Protein AF-A0A6A5SBW0-F1 (afdb_monomer)

Sequence (101 aa):
MQGVQLAKAMGPHTIAIDTGEEKRKLCIETAGAEHFIDFKKVDDVAKEVVRIRDEIGAHGVFVTAVQAYPSSLSYLGGRIRGRVMCIGMAAAGVYHIDLEP

Secondary structure (DSSP, 8-state):
-HHHHHHHHH----EEEE-SHHHHHIIIIIS--SEEEETTT-S-HHHHHHHHTTTT--SEEEE-SGGGTTTTTGGGTT-TT-EEEE-S-PPTTT-------

InterPro domains:
  IPR013149 Alcohol dehydrogenase-like, C-terminal [PF00107] (4-92)
  IPR036291 NAD(P)-binding domain superfamily [SSF51735] (3-98)

Mean predicted aligned error: 3.33 Å

pLDDT: mean 92.9, std 5.87, range [65.25, 98.19]

Organism: NCBI:txid706981

Nearest PDB structures (foldseek):
  7vem-assembly1_B  TM=8.656E-01  e=4.242E-03  Phytophthora capsici LT1534
  2fzw-assembly1_B  TM=8.240E-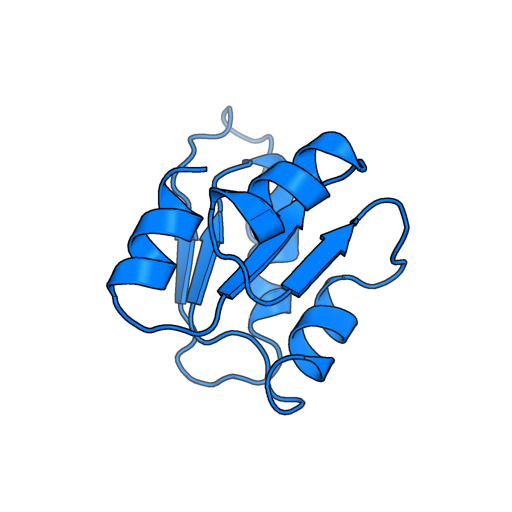01  e=4.650E-02  Homo sapiens
  6ytz-assembly1_A-2  TM=7.764E-01  e=1.104E-01  Malus domestica
  6ysb-assembly2_A  TM=7.957E-01  e=2.147E-01  Pyrus ussuriensis x Pyrus communis
  7eql-assembly1_A-2  TM=7.927E-01  e=5.449E-01  Mentha x piperita

Radius of gyration: 13.3 Å; Cα contacts (8 Å, |Δi|>4): 159; chains: 1; bounding box: 34×26×39 Å

Foldseek 3Di:
DVVLQVCVVVPDQAEAEEADPVVVCCNVVPSPHPYYDHPVVDPDPLCVQCVVPVVQADQEFEAPDLQCQQVRVSRRHNPDNRYYHYPDDDDPPDHDHDDDD

Structure (mmCIF, N/CA/C/O backbone):
data_AF-A0A6A5SBW0-F1
#
_entry.id   AF-A0A6A5SBW0-F1
#
loop_
_atom_site.group_PDB
_atom_site.id
_atom_site.type_symbol
_atom_site.label_atom_id
_atom_site.label_alt_id
_atom_site.label_comp_id
_atom_site.label_asym_id
_atom_site.label_entity_id
_atom_site.label_seq_id
_atom_site.pdbx_PDB_ins_code
_atom_site.Cartn_x
_atom_site.Cartn_y
_atom_site.Cartn_z
_atom_site.occupancy
_atom_site.B_iso_or_equiv
_atom_site.auth_seq_id
_atom_site.auth_comp_id
_atom_site.auth_asym_id
_atom_site.auth_atom_id
_atom_site.pdbx_PDB_model_num
ATOM 1 N N . MET A 1 1 ? 0.304 9.859 4.302 1.00 65.25 1 MET A N 1
ATOM 2 C CA . MET A 1 1 ? -0.923 10.114 5.095 1.00 65.25 1 MET A CA 1
ATOM 3 C C . MET A 1 1 ? -1.932 11.003 4.384 1.00 65.25 1 MET A C 1
ATOM 5 O O . MET A 1 1 ? -3.081 10.599 4.297 1.00 65.25 1 MET A O 1
ATOM 9 N N . GLN A 1 2 ? -1.530 12.161 3.842 1.00 80.00 2 GLN A N 1
ATOM 10 C CA . GLN A 1 2 ? -2.450 13.097 3.168 1.00 80.00 2 GLN A CA 1
ATOM 11 C C . GLN A 1 2 ? -3.293 12.444 2.054 1.00 80.00 2 GLN A C 1
ATOM 13 O O . GLN A 1 2 ? -4.475 12.744 1.937 1.00 80.00 2 GLN A O 1
ATOM 18 N N . GLY A 1 3 ? -2.728 11.491 1.302 1.00 81.31 3 GLY A N 1
ATOM 19 C CA . GLY A 1 3 ? -3.455 10.779 0.243 1.00 81.31 3 GLY A CA 1
ATOM 20 C C . GLY A 1 3 ? -4.708 10.030 0.718 1.00 81.31 3 GLY A C 1
ATOM 21 O O . GLY A 1 3 ? -5.718 10.054 0.026 1.00 81.31 3 GLY A O 1
ATOM 22 N N . VAL A 1 4 ? -4.685 9.425 1.913 1.00 85.75 4 VAL A N 1
ATOM 23 C CA . VAL A 1 4 ? -5.843 8.682 2.454 1.00 85.75 4 VAL A CA 1
ATOM 24 C C . VAL A 1 4 ? -6.962 9.641 2.857 1.00 85.75 4 VAL A C 1
ATOM 26 O O . VAL A 1 4 ? -8.118 9.408 2.524 1.00 85.75 4 VAL A O 1
ATOM 29 N N . GLN A 1 5 ? -6.611 10.750 3.511 1.00 87.38 5 GLN A N 1
ATOM 30 C CA . GLN A 1 5 ? -7.565 11.782 3.925 1.00 87.38 5 GLN A CA 1
ATOM 31 C C . GLN A 1 5 ? -8.240 12.445 2.721 1.00 87.38 5 GLN A C 1
ATOM 33 O O . GLN A 1 5 ? -9.458 12.604 2.705 1.00 87.38 5 GLN A O 1
ATOM 38 N N . LEU A 1 6 ? -7.459 12.781 1.688 1.00 85.62 6 LEU A N 1
ATOM 39 C CA . LEU A 1 6 ? -7.995 13.348 0.454 1.00 85.62 6 LEU A CA 1
ATOM 40 C C . LEU A 1 6 ? -8.927 12.355 -0.246 1.00 85.62 6 LEU A C 1
ATOM 42 O O . LEU A 1 6 ? -10.037 12.716 -0.625 1.00 85.62 6 LEU A O 1
ATOM 46 N N . ALA A 1 7 ? -8.512 11.092 -0.360 1.00 86.56 7 ALA A N 1
ATOM 47 C CA . ALA A 1 7 ? -9.347 10.058 -0.953 1.00 86.56 7 ALA A CA 1
ATOM 48 C C . ALA A 1 7 ? -10.641 9.835 -0.150 1.00 86.56 7 ALA A C 1
ATOM 50 O O . ALA A 1 7 ? -11.705 9.730 -0.748 1.00 86.56 7 ALA A O 1
ATOM 51 N N . LYS A 1 8 ? -10.596 9.866 1.188 1.00 86.38 8 LYS A N 1
ATOM 52 C CA . LYS A 1 8 ? -11.807 9.806 2.020 1.00 86.38 8 LYS A CA 1
ATOM 53 C C . LYS A 1 8 ? -12.743 10.988 1.753 1.00 86.38 8 LYS A C 1
ATOM 55 O O . LYS A 1 8 ? -13.944 10.780 1.605 1.00 86.38 8 LYS A O 1
ATOM 60 N N . ALA A 1 9 ? -12.202 12.203 1.664 1.00 87.62 9 ALA A N 1
ATOM 61 C CA . ALA A 1 9 ? -12.981 13.411 1.386 1.00 87.62 9 ALA A CA 1
ATOM 62 C C . ALA A 1 9 ? -13.618 13.403 -0.015 1.00 87.62 9 ALA A C 1
ATOM 64 O O . ALA A 1 9 ? -14.699 13.953 -0.202 1.00 87.62 9 ALA A O 1
ATOM 65 N N . MET A 1 10 ? -12.973 12.762 -0.993 1.00 88.38 10 MET A N 1
ATOM 66 C CA . MET A 1 10 ? -13.483 12.648 -2.363 1.00 88.38 10 MET A CA 1
ATOM 67 C C . MET A 1 10 ? -14.540 11.545 -2.540 1.00 88.38 10 MET A C 1
ATOM 69 O O . MET A 1 10 ? -15.171 11.492 -3.595 1.00 88.38 10 MET A O 1
ATOM 73 N N . GLY A 1 11 ? -14.725 10.651 -1.558 1.00 85.38 11 GLY A N 1
ATOM 74 C CA . GLY A 1 11 ? -15.713 9.565 -1.604 1.00 85.38 11 GLY A CA 1
ATOM 75 C C . GLY A 1 11 ? -15.252 8.170 -2.075 1.00 85.38 11 GLY A C 1
ATOM 76 O O . GLY A 1 11 ? -16.025 7.232 -1.883 1.00 85.38 11 GLY A O 1
ATOM 77 N N . PRO A 1 12 ? -14.051 7.950 -2.652 1.00 87.19 12 PRO A N 1
ATOM 78 C CA . PRO A 1 12 ? -13.547 6.604 -2.893 1.00 87.19 12 PRO A CA 1
ATOM 79 C C . PRO A 1 12 ? -13.428 5.737 -1.640 1.00 87.19 12 PRO A C 1
ATOM 81 O O . PRO A 1 12 ? -13.026 6.182 -0.564 1.00 87.19 12 PRO A O 1
ATOM 84 N N . HIS A 1 13 ? -13.659 4.446 -1.841 1.00 90.81 13 HIS A N 1
ATOM 85 C CA . HIS A 1 13 ? -13.328 3.411 -0.882 1.00 90.81 13 HIS A CA 1
ATOM 86 C C . HIS A 1 13 ? -11.816 3.129 -0.891 1.00 90.81 13 HIS A C 1
ATOM 88 O O . HIS A 1 13 ? -11.243 2.778 -1.925 1.00 90.81 13 HIS A O 1
ATOM 94 N N . THR A 1 14 ? -11.148 3.285 0.254 1.00 94.12 14 THR A N 1
ATOM 95 C CA . THR A 1 14 ? -9.678 3.303 0.343 1.00 94.12 14 THR A CA 1
ATOM 96 C C . THR A 1 14 ? -9.108 2.085 1.060 1.00 94.12 14 THR A C 1
ATOM 98 O O . THR A 1 14 ? -9.655 1.600 2.048 1.00 94.12 14 THR A O 1
ATOM 101 N N . ILE A 1 15 ? -7.976 1.590 0.559 1.00 96.81 15 ILE A N 1
ATOM 102 C CA . ILE A 1 15 ? -7.141 0.589 1.230 1.00 96.81 15 ILE A CA 1
ATOM 103 C C . ILE A 1 15 ? -5.794 1.250 1.499 1.00 96.81 15 ILE A C 1
ATOM 105 O O . ILE A 1 15 ? -5.174 1.783 0.578 1.00 96.81 15 ILE A O 1
ATOM 109 N N . ALA A 1 16 ? -5.351 1.238 2.750 1.00 96.38 16 ALA A N 1
ATOM 110 C CA . ALA A 1 16 ? -4.003 1.637 3.119 1.00 96.38 16 ALA A CA 1
ATOM 111 C C . ALA A 1 16 ? -3.097 0.400 3.173 1.00 96.38 16 ALA A C 1
ATOM 113 O O . ALA A 1 16 ? -3.456 -0.603 3.781 1.00 96.38 16 ALA A O 1
ATOM 114 N N . ILE A 1 17 ? -1.923 0.480 2.549 1.00 96.88 17 ILE A N 1
ATOM 115 C CA . ILE A 1 17 ? -0.905 -0.574 2.575 1.00 96.88 17 ILE A CA 1
ATOM 116 C C . ILE A 1 17 ? 0.333 0.023 3.245 1.00 96.88 17 ILE A C 1
ATOM 118 O O . ILE A 1 17 ? 0.952 0.937 2.700 1.00 96.88 17 ILE A O 1
ATOM 122 N N . ASP A 1 18 ? 0.657 -0.447 4.444 1.00 95.88 18 ASP A N 1
ATOM 123 C CA . ASP A 1 18 ? 1.846 -0.051 5.214 1.00 95.88 18 ASP A CA 1
ATOM 124 C C . ASP A 1 18 ? 2.189 -1.210 6.172 1.00 95.88 18 ASP A C 1
ATOM 126 O O . ASP A 1 18 ? 1.729 -2.328 5.960 1.00 95.88 18 ASP A O 1
ATOM 130 N N . THR A 1 19 ? 2.991 -1.002 7.212 1.00 96.94 19 THR A N 1
ATOM 131 C CA . THR A 1 19 ? 3.285 -2.038 8.208 1.00 96.94 19 THR A CA 1
ATOM 132 C C . THR A 1 19 ? 3.308 -1.490 9.631 1.00 96.94 19 THR A C 1
ATOM 134 O O . THR A 1 19 ? 3.708 -0.348 9.874 1.00 96.94 19 THR A O 1
ATOM 137 N N . GLY A 1 20 ? 2.905 -2.325 10.591 1.00 97.12 20 GLY A N 1
ATOM 138 C CA . GLY A 1 20 ? 2.926 -2.000 12.015 1.00 97.12 20 GLY A CA 1
ATOM 139 C C . GLY A 1 20 ? 1.621 -1.401 12.546 1.00 97.12 20 GLY A C 1
ATOM 140 O O . GLY A 1 20 ? 0.862 -0.736 11.841 1.00 97.12 20 GLY A O 1
ATOM 141 N N . GLU A 1 21 ? 1.371 -1.633 13.836 1.00 96.62 21 GLU A N 1
ATOM 142 C CA . GLU A 1 21 ? 0.096 -1.283 14.478 1.00 96.62 21 GLU A CA 1
ATOM 143 C C . GLU A 1 21 ? -0.125 0.230 14.576 1.00 96.62 21 GLU A C 1
ATOM 145 O O . GLU A 1 21 ? -1.235 0.711 14.367 1.00 96.62 21 GLU A O 1
ATOM 150 N N . GLU A 1 22 ? 0.940 0.995 14.814 1.00 96.38 22 GLU A N 1
ATOM 151 C CA . GLU A 1 22 ? 0.887 2.461 14.833 1.00 96.38 22 GLU A CA 1
ATOM 152 C C . GLU A 1 22 ? 0.370 3.019 13.498 1.00 96.38 22 GLU A C 1
ATOM 154 O O . GLU A 1 22 ? -0.505 3.883 13.469 1.00 96.38 22 GLU A O 1
ATOM 159 N N . LYS A 1 23 ? 0.857 2.480 12.370 1.00 95.19 23 LYS A N 1
ATOM 160 C CA . LYS A 1 23 ? 0.399 2.874 11.031 1.00 95.19 23 LYS A CA 1
ATOM 161 C C . LYS A 1 23 ? -1.033 2.440 10.775 1.00 95.19 23 LYS A C 1
ATOM 163 O O . LYS A 1 23 ? -1.801 3.221 10.217 1.00 95.19 23 LYS A O 1
ATOM 168 N N . ARG A 1 24 ? -1.408 1.242 11.225 1.00 96.75 24 ARG A N 1
ATOM 169 C CA . ARG A 1 24 ? -2.784 0.750 11.129 1.00 96.75 24 ARG A CA 1
ATOM 170 C C . ARG A 1 24 ? -3.762 1.693 11.828 1.00 96.75 24 ARG A C 1
ATOM 172 O O . ARG A 1 24 ? -4.702 2.154 11.181 1.00 96.75 24 ARG A O 1
ATOM 179 N N . LYS A 1 25 ? -3.525 2.015 13.103 1.00 96.69 25 LYS A N 1
ATOM 180 C CA . LYS A 1 25 ? -4.367 2.944 13.878 1.00 96.69 25 LYS A CA 1
ATOM 181 C C . LYS A 1 25 ? -4.463 4.298 13.194 1.00 96.69 25 LYS A C 1
ATOM 183 O O . LYS A 1 25 ? -5.552 4.797 12.944 1.00 96.69 25 LYS A O 1
ATOM 188 N N . LEU A 1 26 ? -3.323 4.844 12.787 1.00 95.31 26 LEU A N 1
ATOM 189 C CA . LEU A 1 26 ? -3.255 6.128 12.101 1.00 95.31 26 LEU A CA 1
ATOM 190 C C . LEU A 1 26 ? -4.047 6.139 10.784 1.00 95.31 26 LEU A C 1
ATOM 192 O O . LEU A 1 26 ? -4.749 7.105 10.490 1.00 95.31 26 LEU A O 1
ATOM 196 N N . CYS A 1 27 ? -3.969 5.071 9.989 1.00 95.94 27 CYS A N 1
ATOM 197 C CA . CYS A 1 27 ? -4.699 4.959 8.731 1.00 95.94 27 CYS A CA 1
ATOM 198 C C . CYS A 1 27 ? -6.207 4.766 8.934 1.00 95.94 27 CYS A C 1
ATOM 200 O O . CYS A 1 27 ? -6.986 5.429 8.253 1.00 95.94 27 CYS A O 1
ATOM 202 N N . ILE A 1 28 ? -6.616 3.885 9.846 1.00 95.56 28 ILE A N 1
ATOM 203 C CA . ILE A 1 28 ? -8.028 3.548 10.067 1.00 95.56 28 ILE A CA 1
ATOM 204 C C . ILE A 1 28 ? -8.729 4.628 10.898 1.00 95.56 28 ILE A C 1
ATOM 206 O O . ILE A 1 28 ? -9.723 5.198 10.459 1.00 95.56 28 ILE A O 1
ATOM 210 N N . GLU A 1 29 ? -8.198 4.935 12.081 1.00 94.75 29 GLU A N 1
ATOM 211 C CA . GLU A 1 29 ? -8.870 5.764 13.087 1.00 94.75 29 GLU A CA 1
ATOM 212 C C . GLU A 1 29 ? -8.750 7.257 12.773 1.00 94.75 29 GLU A C 1
ATOM 214 O O . GLU A 1 29 ? -9.700 8.009 12.970 1.00 94.75 29 GLU A O 1
ATOM 219 N N . THR A 1 30 ? -7.593 7.702 12.270 1.00 92.06 30 THR A N 1
ATOM 220 C CA . THR A 1 30 ? -7.355 9.127 11.983 1.00 92.06 30 THR A CA 1
ATOM 221 C C . THR A 1 30 ? -7.563 9.459 10.511 1.00 92.06 30 THR A C 1
ATOM 223 O O . THR A 1 30 ? -8.255 10.421 10.183 1.00 92.06 30 THR A O 1
ATOM 226 N N . ALA A 1 31 ? -6.956 8.685 9.605 1.00 91.62 31 ALA A N 1
ATOM 227 C CA . ALA A 1 31 ? -6.944 9.029 8.188 1.00 91.62 31 ALA A CA 1
ATOM 228 C C . ALA A 1 31 ? -8.235 8.632 7.447 1.00 91.62 31 ALA A C 1
ATOM 230 O O . ALA A 1 31 ? -8.523 9.213 6.397 1.00 91.62 31 ALA A O 1
ATOM 231 N N . GLY A 1 32 ? -9.019 7.697 7.992 1.00 92.19 32 GLY A N 1
ATOM 232 C CA . GLY A 1 32 ? -10.293 7.253 7.426 1.00 92.19 32 GLY A CA 1
ATOM 233 C C . GLY A 1 32 ? -10.165 6.206 6.317 1.00 92.19 32 GLY A C 1
ATOM 234 O O . GLY A 1 32 ? -11.040 6.140 5.451 1.00 92.19 32 GLY A O 1
ATOM 235 N N . ALA A 1 33 ? -9.088 5.413 6.316 1.00 95.12 33 ALA A N 1
ATOM 236 C CA . ALA A 1 33 ? -8.993 4.227 5.472 1.00 95.12 33 ALA A CA 1
ATOM 237 C C . ALA A 1 33 ? -10.060 3.199 5.869 1.00 95.12 33 ALA A C 1
ATOM 239 O O . ALA A 1 33 ? -10.304 2.978 7.052 1.00 95.12 33 ALA A O 1
ATOM 240 N N . GLU A 1 34 ? -10.679 2.553 4.884 1.00 95.50 34 GLU A N 1
ATOM 241 C CA . GLU A 1 34 ? -11.675 1.502 5.133 1.00 95.50 34 GLU A CA 1
ATOM 242 C C . GLU A 1 34 ? -11.004 0.170 5.487 1.00 95.50 34 GLU A C 1
ATOM 244 O O . GLU A 1 34 ? -11.447 -0.545 6.382 1.00 95.50 34 GLU A O 1
ATOM 249 N N . HIS A 1 35 ? -9.889 -0.131 4.819 1.00 96.88 35 HIS A N 1
ATOM 250 C CA . HIS A 1 35 ? -9.084 -1.320 5.073 1.00 96.88 35 HIS A CA 1
ATOM 251 C C . HIS A 1 35 ? -7.608 -0.966 5.226 1.00 96.88 35 HIS A C 1
ATOM 253 O O . HIS A 1 35 ? -7.114 0.000 4.639 1.00 96.88 35 HIS A O 1
ATOM 259 N N . PHE A 1 36 ? -6.895 -1.789 5.990 1.00 97.75 36 PHE A N 1
ATOM 260 C CA . PHE A 1 36 ? -5.450 -1.715 6.150 1.00 97.75 36 PHE A CA 1
ATOM 261 C C . PHE A 1 36 ? -4.841 -3.091 5.890 1.00 97.75 36 PHE A C 1
ATOM 263 O O . PHE A 1 36 ? -5.255 -4.066 6.517 1.00 97.75 36 PHE A O 1
ATOM 270 N N . ILE A 1 37 ? -3.857 -3.155 4.997 1.00 98.06 37 ILE A N 1
ATOM 271 C CA . ILE A 1 37 ? -3.087 -4.364 4.703 1.00 98.06 37 ILE A CA 1
ATOM 272 C C . ILE A 1 37 ? -1.674 -4.159 5.241 1.00 98.06 37 ILE A C 1
ATOM 274 O O . ILE A 1 37 ? -0.967 -3.250 4.804 1.00 98.06 37 ILE A O 1
ATOM 278 N N . ASP A 1 38 ? -1.270 -5.012 6.185 1.00 97.62 38 ASP A N 1
ATOM 279 C CA . ASP A 1 38 ? 0.103 -5.042 6.683 1.00 97.62 38 ASP A CA 1
ATOM 280 C C . ASP A 1 38 ? 0.963 -5.909 5.760 1.00 97.62 38 ASP A C 1
ATOM 282 O O . ASP A 1 38 ? 0.890 -7.137 5.820 1.00 97.62 38 ASP A O 1
ATOM 286 N N . PHE A 1 39 ? 1.793 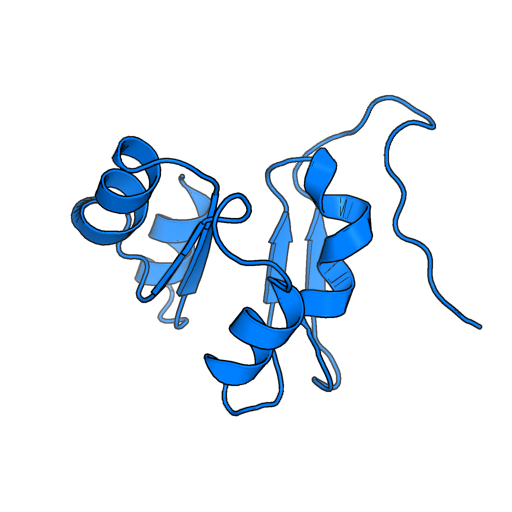-5.285 4.921 1.00 96.44 39 PHE A N 1
ATOM 287 C CA . PHE A 1 39 ? 2.603 -6.015 3.936 1.00 96.44 39 PHE A CA 1
ATOM 288 C C . PHE A 1 39 ? 3.660 -6.942 4.562 1.00 96.44 39 PHE A C 1
ATOM 290 O O . PHE A 1 39 ? 4.266 -7.733 3.849 1.00 96.44 39 PHE A O 1
ATOM 297 N N . LYS A 1 40 ? 3.913 -6.856 5.878 1.00 96.50 40 LYS A N 1
ATOM 298 C CA . LYS A 1 40 ? 4.777 -7.815 6.591 1.00 96.50 40 LYS A CA 1
ATOM 299 C C . LYS A 1 40 ? 4.022 -9.009 7.171 1.00 96.50 40 LYS A C 1
ATOM 301 O O . LYS A 1 40 ? 4.664 -9.957 7.611 1.00 96.50 40 LYS A O 1
ATOM 306 N N . LYS A 1 41 ? 2.692 -8.941 7.247 1.00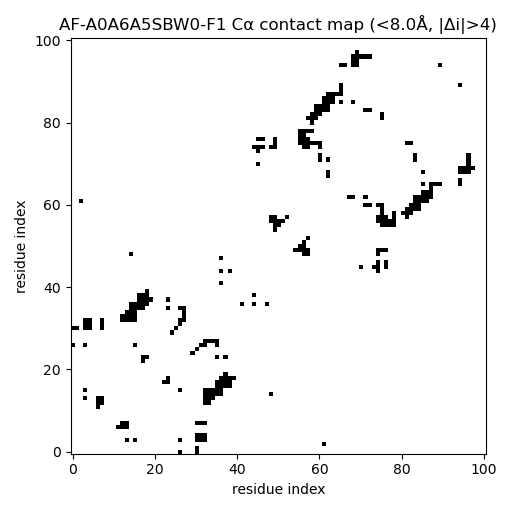 97.25 41 LYS A N 1
ATOM 307 C CA . LYS A 1 41 ? 1.837 -10.005 7.806 1.00 97.25 41 LYS A CA 1
ATOM 308 C C . LYS A 1 41 ? 1.006 -10.717 6.742 1.00 97.25 41 LYS A C 1
ATOM 310 O O . LYS A 1 41 ? 0.363 -11.712 7.056 1.00 97.25 41 LYS A O 1
ATOM 315 N N . VAL A 1 42 ? 0.973 -10.177 5.527 1.00 96.75 42 VAL A N 1
ATOM 316 C CA . VAL A 1 42 ? 0.228 -10.715 4.391 1.00 96.75 42 VAL A CA 1
ATOM 317 C C . VAL A 1 42 ? 1.222 -11.157 3.331 1.00 96.75 42 VAL A C 1
ATOM 319 O O . VAL A 1 42 ? 2.017 -10.344 2.868 1.00 96.75 42 VAL A O 1
ATOM 322 N N . ASP A 1 43 ? 1.146 -12.430 2.947 1.00 95.25 43 ASP A N 1
ATOM 323 C CA . ASP A 1 43 ? 2.065 -13.026 1.972 1.00 95.25 43 ASP A CA 1
ATOM 324 C C . ASP A 1 43 ? 1.859 -12.455 0.562 1.00 95.25 43 ASP A C 1
ATOM 326 O O . ASP A 1 43 ? 2.819 -12.118 -0.125 1.00 95.25 43 ASP A O 1
ATOM 330 N N . ASP A 1 44 ? 0.599 -12.308 0.141 1.00 96.81 44 ASP A N 1
ATOM 331 C CA . ASP A 1 44 ? 0.230 -11.764 -1.167 1.00 96.81 44 ASP A CA 1
ATOM 332 C C . ASP A 1 44 ? -0.693 -10.553 -1.007 1.00 96.81 44 ASP A C 1
ATOM 334 O O . ASP A 1 44 ? -1.921 -10.652 -0.916 1.00 96.81 44 ASP A O 1
ATOM 338 N N . VAL A 1 45 ? -0.066 -9.378 -0.961 1.00 97.88 45 VAL A N 1
ATOM 339 C CA . VAL A 1 45 ? -0.758 -8.091 -0.840 1.00 97.88 45 VAL A CA 1
ATOM 340 C C . VAL A 1 45 ? -1.662 -7.831 -2.045 1.00 97.88 45 VAL A C 1
ATOM 342 O O . VAL A 1 45 ? -2.748 -7.278 -1.881 1.00 97.88 45 VAL A O 1
ATOM 345 N N . ALA A 1 46 ? -1.248 -8.226 -3.252 1.00 97.12 46 ALA A N 1
ATOM 346 C CA . ALA A 1 46 ? -2.012 -7.953 -4.464 1.00 97.12 46 ALA A CA 1
ATOM 347 C C . ALA A 1 46 ? -3.308 -8.758 -4.499 1.00 97.12 46 ALA A C 1
ATOM 349 O O . ALA A 1 46 ? -4.380 -8.192 -4.729 1.00 97.12 46 ALA A O 1
ATOM 350 N N . LYS A 1 47 ? -3.231 -10.048 -4.169 1.00 98.00 47 LYS A N 1
ATOM 351 C CA . LYS A 1 47 ? -4.411 -10.900 -4.031 1.00 98.00 47 LYS A CA 1
ATOM 352 C C . LYS A 1 47 ? -5.373 -10.376 -2.967 1.00 98.00 47 LYS A C 1
ATOM 354 O O . LYS A 1 47 ? -6.579 -10.373 -3.194 1.00 98.00 47 LYS A O 1
ATOM 359 N N . GLU A 1 48 ? -4.860 -9.879 -1.843 1.00 98.19 48 GLU A N 1
ATOM 360 C CA . GLU A 1 48 ? -5.703 -9.304 -0.791 1.00 98.19 48 GLU A CA 1
ATOM 361 C C . GLU A 1 48 ? -6.397 -8.004 -1.240 1.00 98.19 48 GLU A C 1
ATOM 363 O O . GLU A 1 48 ? -7.580 -7.807 -0.961 1.00 98.19 48 GLU A O 1
ATOM 368 N N . VAL A 1 49 ? -5.714 -7.140 -2.002 1.00 97.94 49 VAL A N 1
ATOM 369 C CA . VAL A 1 49 ? -6.337 -5.950 -2.614 1.00 97.94 49 VAL A CA 1
ATOM 370 C C . VAL A 1 49 ? -7.462 -6.344 -3.572 1.00 97.94 49 VAL A C 1
ATOM 372 O O . VAL A 1 49 ? -8.539 -5.745 -3.523 1.00 97.94 49 VAL A O 1
ATOM 375 N N . VAL A 1 50 ? -7.222 -7.339 -4.430 1.00 97.69 50 VAL A N 1
ATOM 376 C CA . VAL A 1 50 ? -8.216 -7.852 -5.384 1.00 97.69 50 VAL A CA 1
ATOM 377 C C . VAL A 1 50 ? -9.433 -8.402 -4.648 1.00 97.69 50 VAL A C 1
ATOM 379 O O . VAL A 1 50 ? -10.553 -7.990 -4.952 1.00 97.69 50 VAL A O 1
ATOM 382 N N . ARG A 1 51 ? -9.213 -9.214 -3.610 1.00 97.75 51 ARG A N 1
ATOM 383 C CA . ARG A 1 51 ? -10.269 -9.776 -2.759 1.00 97.75 51 ARG A CA 1
ATOM 384 C C . ARG A 1 51 ? -11.145 -8.700 -2.117 1.00 97.75 51 ARG A C 1
ATOM 386 O O . ARG A 1 51 ? -12.367 -8.795 -2.112 1.00 97.75 51 ARG A O 1
ATOM 393 N N . ILE A 1 52 ? -10.528 -7.646 -1.578 1.00 97.25 52 ILE A N 1
ATOM 394 C CA . ILE A 1 52 ? -11.251 -6.538 -0.931 1.00 97.25 52 ILE A CA 1
ATOM 395 C C . ILE A 1 52 ? -12.018 -5.680 -1.957 1.00 97.25 52 ILE A C 1
ATOM 397 O O . ILE A 1 52 ? -13.006 -5.035 -1.604 1.00 97.25 52 ILE A O 1
ATOM 401 N N . ARG A 1 53 ? -11.584 -5.641 -3.224 1.00 95.31 53 ARG A N 1
ATOM 402 C CA . ARG A 1 53 ? -12.171 -4.799 -4.284 1.00 95.31 53 ARG A CA 1
ATOM 403 C C . ARG A 1 53 ? -12.807 -5.629 -5.388 1.00 95.31 53 ARG A C 1
ATOM 405 O O . ARG A 1 53 ? -12.342 -5.634 -6.531 1.00 95.31 53 ARG A O 1
ATOM 412 N N . ASP A 1 54 ? -13.921 -6.250 -5.013 1.00 94.00 54 ASP A N 1
ATOM 413 C CA . ASP A 1 54 ? -14.870 -6.926 -5.902 1.00 94.00 54 ASP A CA 1
ATOM 414 C C . ASP A 1 54 ? -14.286 -8.133 -6.652 1.00 94.00 54 ASP A C 1
ATOM 416 O O . ASP A 1 54 ? -14.797 -8.490 -7.708 1.00 94.00 54 ASP A O 1
ATOM 420 N N . GLU A 1 55 ? -13.193 -8.729 -6.158 1.00 96.62 55 GLU A N 1
ATOM 421 C CA . GLU A 1 55 ? -12.401 -9.742 -6.882 1.00 96.62 55 GLU A CA 1
ATOM 422 C C . GLU A 1 55 ? -11.854 -9.237 -8.235 1.00 96.62 55 GLU A C 1
ATOM 424 O O . GLU A 1 55 ? -11.459 -10.017 -9.101 1.00 96.62 55 GLU A O 1
ATOM 429 N N . ILE A 1 56 ? -11.806 -7.911 -8.427 1.00 96.50 56 ILE A N 1
ATOM 430 C CA . ILE A 1 56 ? -11.323 -7.264 -9.655 1.00 96.50 56 ILE A CA 1
ATOM 431 C C . ILE A 1 56 ? -10.009 -6.520 -9.396 1.00 96.50 56 ILE A C 1
ATOM 433 O O . ILE A 1 56 ? -9.084 -6.637 -10.196 1.00 96.50 56 ILE A O 1
ATOM 437 N N . GLY A 1 57 ? -9.912 -5.757 -8.299 1.00 96.81 57 GLY A N 1
ATOM 438 C CA . GLY A 1 57 ? -8.738 -4.936 -7.965 1.00 96.81 57 GLY A CA 1
ATOM 439 C C . GLY A 1 57 ? -9.029 -3.440 -7.852 1.00 96.81 57 GLY A C 1
ATOM 440 O O . GLY A 1 57 ? -10.173 -2.987 -7.964 1.00 96.81 57 GLY A O 1
ATOM 441 N N . ALA A 1 58 ? -7.996 -2.639 -7.595 1.00 97.12 58 ALA A N 1
ATOM 442 C CA . ALA A 1 58 ? -8.132 -1.208 -7.334 1.00 97.12 58 ALA A CA 1
ATOM 443 C C . ALA A 1 58 ? -8.396 -0.379 -8.606 1.00 97.12 58 ALA A C 1
ATOM 445 O O . ALA A 1 58 ? -7.816 -0.619 -9.658 1.00 97.12 58 ALA A O 1
ATOM 446 N N . HIS A 1 59 ? -9.230 0.662 -8.496 1.00 95.88 59 HIS A N 1
ATOM 447 C CA . HIS A 1 59 ? -9.449 1.659 -9.563 1.00 95.88 59 HIS A CA 1
ATOM 448 C C . HIS A 1 59 ? -8.254 2.590 -9.769 1.00 95.88 59 HIS A C 1
ATOM 450 O O . HIS A 1 59 ? -7.990 3.059 -10.877 1.00 95.88 59 HIS A O 1
ATOM 456 N N . GLY A 1 60 ? -7.562 2.888 -8.677 1.00 95.06 60 GLY A N 1
ATOM 457 C CA . GLY A 1 60 ? -6.428 3.782 -8.654 1.00 95.06 60 GLY A CA 1
ATOM 458 C C . GLY A 1 60 ? -5.471 3.380 -7.546 1.00 95.06 60 GLY A C 1
ATOM 459 O O . GLY A 1 60 ? -5.910 3.010 -6.458 1.00 95.06 60 GLY A O 1
ATOM 460 N N . VAL A 1 61 ? -4.178 3.471 -7.824 1.00 95.62 61 VAL A N 1
ATOM 461 C CA . VAL A 1 61 ? -3.107 3.180 -6.870 1.00 95.62 61 VAL A CA 1
ATOM 462 C C . VAL A 1 61 ? -2.243 4.424 -6.750 1.00 95.62 61 VAL A C 1
ATOM 464 O O . VAL A 1 61 ? -1.648 4.873 -7.727 1.00 95.62 61 VAL A O 1
ATOM 467 N N . PHE A 1 62 ? -2.175 4.988 -5.548 1.00 94.19 62 PHE A N 1
ATOM 468 C CA . PHE A 1 62 ? -1.309 6.124 -5.243 1.00 94.19 62 PHE A CA 1
ATOM 469 C C . PHE A 1 62 ? -0.067 5.626 -4.521 1.00 94.19 62 PHE A C 1
ATOM 471 O O . PHE A 1 62 ? -0.151 5.143 -3.391 1.00 94.19 62 PHE A O 1
ATOM 478 N N . VAL A 1 63 ? 1.090 5.763 -5.160 1.00 93.94 63 VAL A N 1
ATOM 479 C CA . VAL A 1 63 ? 2.343 5.236 -4.630 1.00 93.94 63 VAL A CA 1
ATOM 480 C C . VAL A 1 63 ? 3.144 6.358 -3.985 1.00 93.94 63 VAL A C 1
ATOM 482 O O . VAL A 1 63 ? 3.777 7.175 -4.659 1.00 93.94 63 VAL A O 1
ATOM 485 N N . THR A 1 64 ? 3.102 6.402 -2.653 1.00 90.94 64 THR A N 1
ATOM 486 C CA . THR A 1 64 ? 3.855 7.376 -1.846 1.00 90.94 64 THR A CA 1
ATOM 487 C C . THR A 1 64 ? 5.198 6.842 -1.351 1.00 90.94 64 THR A C 1
ATOM 489 O O . THR A 1 64 ? 6.049 7.633 -0.960 1.00 90.94 64 THR A O 1
ATOM 492 N N . ALA A 1 65 ? 5.395 5.521 -1.361 1.00 92.56 65 ALA A N 1
ATOM 493 C CA . ALA A 1 65 ? 6.654 4.861 -1.023 1.00 92.56 65 ALA A CA 1
ATOM 494 C C . ALA A 1 65 ? 7.273 4.284 -2.300 1.00 92.56 65 ALA A C 1
ATOM 496 O O . ALA A 1 65 ? 6.682 3.409 -2.929 1.00 92.56 65 ALA A O 1
ATOM 497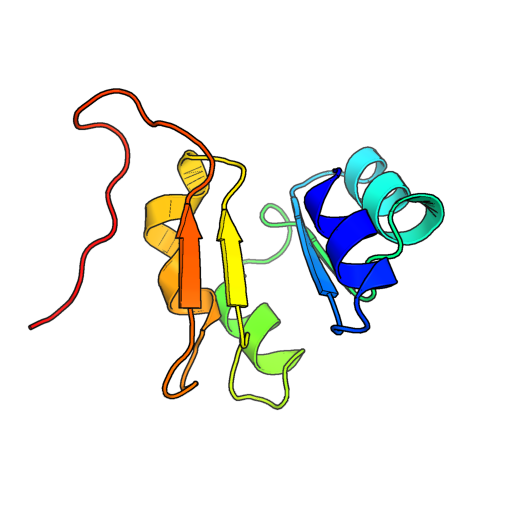 N N . VAL A 1 66 ? 8.448 4.776 -2.694 1.00 94.62 66 VAL A N 1
ATOM 498 C CA . VAL A 1 66 ? 9.105 4.396 -3.961 1.00 94.62 66 VAL A CA 1
ATOM 499 C C . VAL A 1 66 ? 9.398 2.893 -4.060 1.00 94.62 66 VAL A C 1
ATOM 501 O O . VAL A 1 66 ? 9.380 2.331 -5.147 1.00 94.62 66 VAL A O 1
ATOM 504 N N . GLN A 1 67 ? 9.566 2.223 -2.918 1.00 94.50 67 GLN A N 1
ATOM 505 C CA . GLN A 1 67 ? 9.773 0.777 -2.813 1.00 94.50 67 GLN A CA 1
ATOM 506 C C . GLN A 1 67 ? 8.597 -0.045 -3.347 1.00 94.50 67 GLN A C 1
ATOM 508 O O . GLN A 1 67 ? 8.772 -1.203 -3.707 1.00 94.50 67 GLN A O 1
ATOM 513 N N . ALA A 1 68 ? 7.399 0.541 -3.388 1.00 94.88 68 ALA A N 1
ATOM 514 C CA . ALA A 1 68 ? 6.194 -0.121 -3.864 1.00 94.88 68 ALA A CA 1
ATOM 515 C C . ALA A 1 68 ? 5.966 0.057 -5.374 1.00 94.88 68 ALA A C 1
ATOM 517 O O . ALA A 1 68 ? 4.945 -0.398 -5.879 1.00 94.88 68 ALA A O 1
ATOM 518 N N . TYR A 1 69 ? 6.876 0.710 -6.110 1.00 95.19 69 TYR A N 1
ATOM 519 C CA . TYR A 1 69 ? 6.756 0.822 -7.569 1.00 95.19 69 TYR A CA 1
ATOM 520 C C . TYR A 1 69 ? 6.608 -0.547 -8.245 1.00 95.19 69 TYR A C 1
ATOM 522 O O . TYR A 1 69 ? 5.608 -0.712 -8.948 1.00 95.19 69 TYR A O 1
ATOM 530 N N . PRO A 1 70 ? 7.467 -1.552 -7.973 1.00 94.25 70 PRO A N 1
ATOM 531 C CA . PRO A 1 70 ? 7.400 -2.823 -8.696 1.00 94.25 70 PRO A CA 1
ATOM 532 C C . PRO A 1 70 ? 6.077 -3.572 -8.491 1.00 94.25 70 PRO A C 1
ATOM 534 O O . PRO A 1 70 ? 5.587 -4.228 -9.401 1.00 94.25 70 PRO A O 1
ATOM 537 N N . SER A 1 71 ? 5.458 -3.450 -7.312 1.00 93.88 71 SER A N 1
ATOM 538 C CA . SER A 1 71 ? 4.184 -4.110 -6.995 1.00 93.88 71 SER A CA 1
ATOM 539 C C . SER A 1 71 ? 2.948 -3.252 -7.275 1.00 93.88 71 SER A C 1
ATOM 541 O O . SER A 1 71 ? 1.824 -3.722 -7.142 1.00 93.88 71 SER A O 1
ATOM 543 N N . SER A 1 72 ? 3.111 -1.988 -7.661 1.00 95.50 72 SER A N 1
ATOM 544 C CA . SER A 1 72 ? 1.984 -1.053 -7.754 1.00 95.50 72 SER A CA 1
ATOM 545 C C . SER A 1 72 ? 0.944 -1.427 -8.814 1.00 95.50 72 SER A C 1
ATOM 547 O O . SER A 1 72 ? -0.247 -1.193 -8.603 1.00 95.50 72 SER A O 1
ATOM 549 N N . LEU A 1 73 ? 1.369 -2.024 -9.932 1.00 95.44 73 LEU A N 1
ATOM 550 C CA . LEU A 1 73 ? 0.469 -2.452 -11.005 1.00 95.44 73 LEU A CA 1
ATOM 551 C C . LEU A 1 73 ? -0.377 -3.662 -10.616 1.00 95.44 73 LEU A C 1
ATOM 553 O O . LEU A 1 73 ? -1.553 -3.709 -10.970 1.00 95.44 73 LEU A O 1
ATOM 557 N N . SER A 1 74 ? 0.178 -4.616 -9.865 1.00 95.75 74 SER A N 1
ATOM 558 C CA . SER A 1 74 ? -0.545 -5.843 -9.509 1.00 95.75 74 SER A CA 1
ATOM 559 C C . SER A 1 74 ? -1.754 -5.567 -8.611 1.00 95.75 74 SER A C 1
ATOM 561 O O . SER A 1 74 ? -2.737 -6.302 -8.655 1.00 95.75 74 SER A O 1
ATOM 563 N N . TYR A 1 75 ? -1.754 -4.451 -7.877 1.00 97.00 75 TYR A N 1
ATOM 564 C CA . TYR A 1 75 ? -2.904 -3.992 -7.092 1.00 97.00 75 TYR A CA 1
ATOM 565 C C . TYR A 1 75 ? -4.118 -3.593 -7.949 1.00 97.00 75 TYR A C 1
ATOM 567 O O . TYR A 1 75 ? -5.237 -3.532 -7.434 1.00 97.00 75 TYR A O 1
ATOM 575 N N . LEU A 1 76 ? -3.932 -3.325 -9.248 1.00 96.44 76 LEU A N 1
ATOM 576 C CA . LEU A 1 76 ? -5.045 -3.113 -10.179 1.00 96.44 76 LEU A CA 1
ATOM 577 C C . LEU A 1 76 ? -5.775 -4.421 -10.517 1.00 96.44 76 LEU A C 1
ATOM 579 O O . LEU A 1 76 ? -6.930 -4.363 -10.935 1.00 96.44 76 LEU A O 1
ATOM 583 N N . GLY A 1 77 ? -5.136 -5.579 -10.315 1.00 94.94 77 GLY A N 1
ATOM 584 C CA . GLY A 1 77 ? -5.697 -6.887 -10.641 1.00 94.94 77 GLY A CA 1
ATOM 585 C C . GLY A 1 77 ? -6.141 -6.983 -12.102 1.00 94.94 77 GLY A C 1
ATOM 586 O O . GLY A 1 77 ? -5.416 -6.594 -13.015 1.00 94.94 77 GLY A O 1
ATOM 587 N N . GLY A 1 78 ? -7.364 -7.465 -12.320 1.00 94.69 78 GLY A N 1
ATOM 588 C CA . GLY A 1 78 ? -7.999 -7.542 -13.638 1.00 94.69 78 GLY A CA 1
ATOM 589 C C . GLY A 1 78 ? -8.674 -6.241 -14.086 1.00 94.69 78 GLY A C 1
ATOM 590 O O . GLY A 1 78 ? -9.433 -6.246 -15.060 1.00 94.69 78 GLY A O 1
ATOM 591 N N . ARG A 1 79 ? -8.479 -5.121 -13.374 1.00 95.00 79 ARG A N 1
ATOM 592 C CA . ARG A 1 79 ? -9.235 -3.899 -13.651 1.00 95.00 79 ARG A CA 1
ATOM 593 C C . ARG A 1 79 ? -8.769 -3.193 -14.919 1.00 95.00 79 ARG A C 1
ATOM 595 O O . ARG A 1 79 ? -7.720 -2.552 -14.977 1.00 95.00 79 ARG A O 1
ATOM 602 N N . ILE A 1 80 ? -9.656 -3.182 -15.905 1.00 94.56 80 ILE A N 1
ATOM 603 C CA . ILE A 1 80 ? -9.489 -2.412 -17.135 1.00 94.56 80 ILE A CA 1
ATOM 604 C C . ILE A 1 80 ? -9.521 -0.907 -16.817 1.00 94.56 80 ILE A C 1
ATOM 606 O O . ILE A 1 80 ? -10.399 -0.429 -16.097 1.00 94.56 80 ILE A O 1
ATOM 610 N N . ARG A 1 81 ? -8.571 -0.150 -17.387 1.00 94.75 81 ARG A N 1
ATOM 611 C CA . ARG A 1 81 ? -8.406 1.313 -17.204 1.00 94.75 81 ARG A CA 1
ATOM 612 C C . ARG A 1 81 ? -8.078 1.742 -15.766 1.00 94.75 81 ARG A C 1
ATOM 614 O O . ARG A 1 81 ? -8.309 2.900 -15.405 1.00 94.75 81 ARG A O 1
ATOM 621 N N . GLY A 1 82 ? -7.526 0.834 -14.960 1.00 94.94 82 GLY A N 1
ATOM 622 C CA . GLY A 1 82 ? -6.898 1.186 -13.691 1.00 94.94 82 GLY A CA 1
ATOM 623 C C . GLY A 1 82 ? -5.759 2.194 -13.885 1.00 94.94 82 GLY A C 1
ATOM 624 O O . GLY A 1 82 ? -5.134 2.246 -14.946 1.00 94.94 82 GLY A O 1
ATOM 625 N N . ARG A 1 83 ? -5.510 3.039 -12.879 1.00 95.38 83 ARG A N 1
ATOM 626 C CA . ARG A 1 83 ? -4.463 4.073 -12.941 1.00 95.38 83 ARG A CA 1
ATOM 627 C C . ARG A 1 83 ? -3.497 3.952 -11.774 1.00 95.38 83 ARG A C 1
ATOM 629 O O . ARG A 1 83 ? -3.921 3.949 -10.624 1.00 95.38 83 ARG A O 1
ATOM 636 N N . VAL A 1 84 ? -2.202 3.941 -12.062 1.00 95.38 84 VAL A N 1
ATOM 637 C CA . VAL A 1 84 ? -1.157 4.068 -11.041 1.00 95.38 84 VAL A CA 1
ATOM 638 C C . VAL A 1 84 ? -0.572 5.472 -11.110 1.00 95.38 84 VAL A C 1
ATOM 640 O O . VAL A 1 84 ? -0.229 5.955 -12.186 1.00 95.38 84 VAL A O 1
ATOM 643 N N . MET A 1 85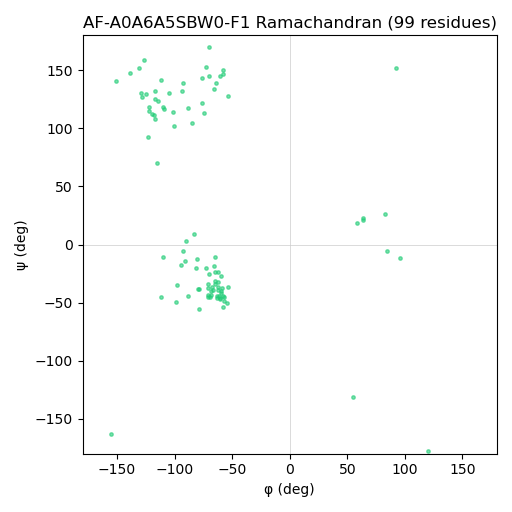 ? -0.479 6.137 -9.961 1.00 94.00 85 MET A N 1
ATOM 644 C CA . MET A 1 85 ? 0.148 7.446 -9.816 1.00 94.00 85 MET A CA 1
ATOM 645 C C . MET A 1 85 ? 1.318 7.348 -8.841 1.00 94.00 85 MET A C 1
ATOM 647 O O . MET A 1 85 ? 1.131 7.162 -7.637 1.00 94.00 85 MET A O 1
ATOM 651 N N . CYS A 1 86 ? 2.527 7.516 -9.365 1.00 92.25 86 CYS A N 1
ATOM 652 C CA . CYS A 1 86 ? 3.752 7.574 -8.580 1.00 92.25 86 CYS A CA 1
ATOM 653 C C . CYS A 1 86 ? 4.017 9.013 -8.136 1.00 92.25 86 CYS A C 1
ATOM 655 O O . CYS A 1 86 ? 4.190 9.894 -8.972 1.00 92.25 86 CYS A O 1
ATOM 657 N N . ILE A 1 87 ? 4.026 9.248 -6.821 1.00 90.69 87 ILE A N 1
ATOM 658 C CA . ILE A 1 87 ? 4.211 10.594 -6.247 1.00 90.69 87 ILE A CA 1
ATOM 659 C C . ILE A 1 87 ? 5.665 10.822 -5.817 1.00 90.69 87 ILE A C 1
ATOM 661 O O . ILE A 1 87 ? 6.167 11.940 -5.890 1.00 90.69 87 ILE A O 1
ATOM 665 N N . GLY A 1 88 ? 6.341 9.774 -5.336 1.00 86.12 88 GLY A N 1
ATOM 666 C CA . GLY A 1 88 ? 7.756 9.857 -4.964 1.00 8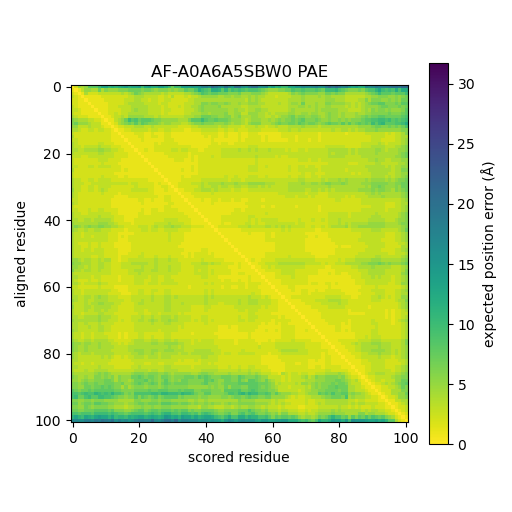6.12 88 GLY A CA 1
ATOM 667 C C . GLY A 1 88 ? 8.676 10.018 -6.177 1.00 86.12 88 GLY A C 1
ATOM 668 O O . GLY A 1 88 ? 8.250 9.840 -7.310 1.00 86.12 88 GLY A O 1
ATOM 669 N N . MET A 1 89 ? 9.952 10.304 -5.934 1.00 89.25 89 MET A N 1
ATOM 670 C CA . MET A 1 89 ? 11.002 10.179 -6.944 1.00 89.25 89 MET A CA 1
ATOM 671 C C . MET A 1 89 ? 12.050 9.211 -6.406 1.00 89.25 89 MET A C 1
ATOM 673 O O . MET A 1 89 ? 12.665 9.467 -5.370 1.00 89.25 89 MET A O 1
ATOM 677 N N . ALA A 1 90 ? 12.202 8.068 -7.070 1.00 88.31 90 ALA A N 1
ATOM 678 C CA . ALA A 1 90 ? 13.255 7.115 -6.750 1.00 88.31 90 ALA A CA 1
ATOM 679 C C . ALA A 1 90 ? 14.612 7.653 -7.221 1.00 88.31 90 ALA A C 1
ATOM 681 O O . ALA A 1 90 ? 14.690 8.406 -8.193 1.00 88.31 90 ALA A O 1
ATOM 682 N N . ALA A 1 91 ? 15.693 7.230 -6.563 1.00 90.88 91 ALA A N 1
ATOM 683 C CA . ALA A 1 91 ? 17.017 7.397 -7.145 1.00 90.88 91 ALA A CA 1
ATOM 684 C C . ALA A 1 91 ? 17.084 6.639 -8.480 1.00 90.88 91 ALA A C 1
ATOM 686 O O . ALA A 1 91 ? 16.463 5.582 -8.640 1.00 90.88 91 ALA A O 1
ATOM 687 N N . ALA A 1 92 ? 17.828 7.195 -9.435 1.00 91.88 92 ALA A N 1
ATOM 688 C CA . ALA A 1 92 ? 17.940 6.632 -10.772 1.00 91.88 92 ALA A CA 1
ATOM 689 C C . ALA A 1 92 ? 18.359 5.154 -10.705 1.00 91.88 92 ALA A C 1
ATOM 691 O O . ALA A 1 92 ? 19.335 4.811 -10.040 1.00 91.88 92 ALA A O 1
ATOM 692 N N . GLY A 1 93 ? 17.611 4.281 -11.380 1.00 88.50 93 GLY A N 1
ATOM 693 C CA . GLY A 1 93 ? 17.957 2.863 -11.475 1.00 88.50 93 GLY A CA 1
ATOM 694 C C . GLY A 1 93 ? 17.506 1.972 -10.312 1.00 88.50 93 GLY A C 1
ATOM 695 O O . GLY A 1 93 ? 17.692 0.764 -10.417 1.00 88.50 93 GLY A O 1
ATOM 696 N N . VAL A 1 94 ? 16.928 2.508 -9.229 1.00 92.31 94 VAL A N 1
ATOM 697 C CA . VAL A 1 94 ? 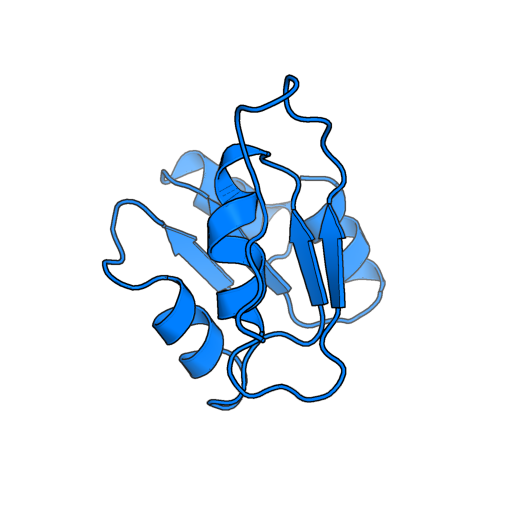16.673 1.710 -8.009 1.00 92.31 94 VAL A CA 1
ATOM 698 C C . VAL A 1 94 ? 15.321 0.995 -8.017 1.00 92.31 94 VAL A C 1
ATOM 700 O O . VAL A 1 94 ? 15.251 -0.170 -7.638 1.00 92.31 94 VAL A O 1
ATOM 703 N N . TYR A 1 95 ? 14.253 1.679 -8.427 1.00 93.19 95 TYR A N 1
ATOM 704 C CA . TYR A 1 95 ? 12.902 1.115 -8.463 1.00 93.19 95 TYR A CA 1
ATOM 705 C C . TYR A 1 95 ? 12.278 1.356 -9.829 1.00 93.19 95 TYR A C 1
ATOM 707 O O . TYR A 1 95 ? 12.267 2.490 -10.309 1.00 93.19 95 TYR A O 1
ATOM 715 N N . HIS A 1 96 ? 11.734 0.293 -10.413 1.00 89.44 96 HIS A N 1
ATOM 716 C CA . HIS A 1 96 ? 11.156 0.287 -11.754 1.00 89.44 96 HIS A CA 1
ATOM 717 C C . HIS A 1 96 ? 9.738 -0.266 -11.717 1.00 89.44 96 HIS A C 1
ATOM 719 O O . HIS A 1 96 ? 9.346 -0.945 -10.766 1.00 89.44 96 HIS A O 1
ATOM 725 N N . ILE A 1 97 ? 8.970 0.071 -12.747 1.00 90.69 97 ILE A N 1
ATOM 726 C CA . ILE A 1 97 ? 7.679 -0.541 -13.032 1.00 90.69 97 ILE A CA 1
ATOM 727 C C . ILE A 1 97 ? 7.841 -1.229 -14.376 1.00 90.69 97 ILE A C 1
ATOM 729 O O . ILE A 1 97 ? 7.942 -0.556 -15.401 1.00 90.69 97 ILE A O 1
ATOM 733 N N . ASP A 1 98 ? 7.884 -2.553 -14.346 1.00 88.38 98 ASP A N 1
ATOM 734 C CA . ASP A 1 98 ? 8.054 -3.361 -15.542 1.00 88.38 98 ASP A CA 1
ATOM 735 C C . ASP A 1 98 ? 6.682 -3.755 -16.097 1.00 88.38 98 ASP A C 1
ATOM 737 O O . ASP A 1 98 ? 5.751 -4.069 -15.350 1.00 88.38 98 ASP A O 1
ATOM 741 N N . LEU A 1 99 ? 6.553 -3.697 -17.420 1.00 81.81 99 LEU A N 1
ATOM 742 C CA . LEU A 1 99 ? 5.364 -4.116 -18.152 1.00 81.81 99 LEU A CA 1
ATOM 743 C C . LEU A 1 99 ? 5.745 -5.285 -19.052 1.00 81.81 99 LEU A C 1
ATOM 745 O O . LEU A 1 99 ? 6.749 -5.222 -19.764 1.00 81.81 99 LEU A O 1
ATOM 749 N N . GLU A 1 100 ? 4.934 -6.336 -19.020 1.00 75.25 100 GLU A N 1
ATOM 750 C CA . GLU A 1 100 ? 5.010 -7.390 -20.026 1.00 75.25 100 GLU A CA 1
A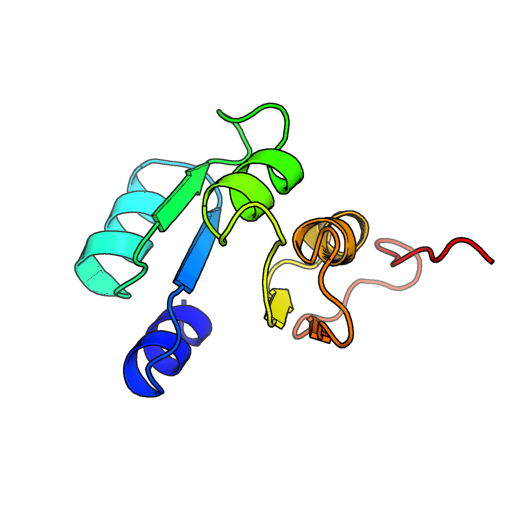TOM 751 C C . GLU A 1 100 ? 4.491 -6.841 -21.375 1.00 75.25 100 GLU A C 1
ATOM 753 O O . GLU A 1 100 ? 3.607 -5.975 -21.362 1.00 75.25 100 GLU A O 1
ATOM 758 N N . PRO A 1 101 ? 5.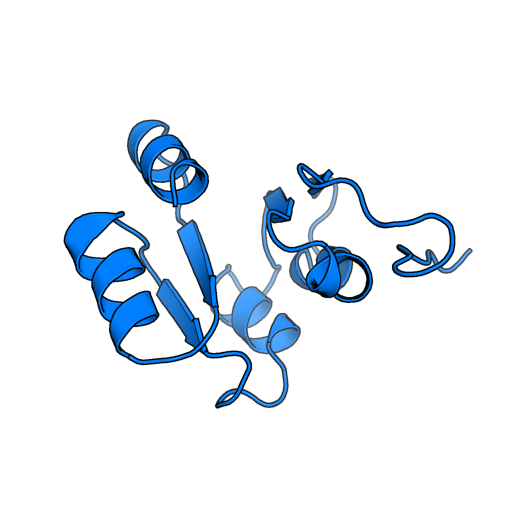067 -7.270 -22.518 1.00 65.94 101 PRO A N 1
ATOM 759 C CA . PRO A 1 101 ? 4.660 -6.827 -23.855 1.00 65.94 101 PRO A CA 1
ATOM 760 C C . PRO A 1 101 ? 3.175 -7.032 -24.179 1.00 65.94 101 PRO A C 1
ATOM 762 O O . PRO A 1 101 ? 2.595 -8.044 -23.723 1.00 65.94 101 PRO A O 1
#

Solvent-accessible surface area (backbone atoms only — not comparable to full-atom values): 6012 Å² total; per-residue (Å²): 111,70,66,46,38,52,38,43,75,73,66,57,90,43,74,44,78,53,63,60,69,71,51,44,48,46,37,43,78,71,30,51,26,77,42,74,46,40,63,86,82,39,94,54,56,37,62,51,41,12,59,75,34,84,69,32,19,33,69,62,40,80,37,74,52,49,88,47,40,64,58,45,65,52,30,19,54,78,39,82,88,41,43,78,46,77,72,51,82,62,64,89,92,74,59,56,74,85,76,83,134